Protein AF-A0A4Y2DSU6-F1 (afdb_monomer_lite)

pLDDT: mean 76.93, std 13.54, range [52.66, 94.94]

Foldseek 3Di:
DCVPDPCNQQVDKDKDKDKDKDDDCVVVVVVPDDDDPPDDDDPDPPPPPDIFIWMKIWMAGPVGTDDIDIDPTPDDDDPVNDD

Sequence (83 aa):
MADQDPNFLKPIVTGDEIWCLWYDTEGKSHNIEWRGPVSPKSKKARSEKPCIKTMLVVFFDSEGLVHTEFLPEGTTLNASTHV

Radius of gyration: 22.88 Å; chains: 1; bounding box: 52×40×55 Å

Secondary structure (DSSP, 8-state):
--TT-TTTTTT--EEEEEEEEEE--HHHHTT-----TTPPPP--------EEEEEEEEEE-SSSEEEEEEPPTT----TTT--

InterPro domains:
  IPR001888 Transposase, type 1 [PF01359] (27-82)
  IPR036397 Ribonuclease H superfamily [G3DSA:3.30.420.10] (1-83)
  IPR052709 Transposase-Methyltransferase Hybrid [PTHR46060] (3-80)

Structure (mmCIF, N/CA/C/O backbone):
data_AF-A0A4Y2DSU6-F1
#
_entry.id   AF-A0A4Y2DSU6-F1
#
loop_
_atom_site.group_PDB
_atom_site.id
_atom_site.type_symbol
_atom_site.label_atom_id
_atom_site.label_alt_id
_atom_site.label_comp_id
_atom_site.label_asym_id
_atom_site.label_entity_id
_atom_site.label_seq_id
_atom_site.pdbx_PDB_ins_code
_atom_site.Cartn_x
_atom_site.Cartn_y
_atom_site.Cartn_z
_atom_site.occupancy
_atom_site.B_iso_or_equiv
_atom_site.auth_seq_id
_atom_site.auth_comp_id
_atom_site.auth_asym_id
_atom_site.auth_atom_id
_atom_site.pdbx_PDB_model_num
ATOM 1 N N . MET A 1 1 ? -23.650 7.601 15.038 1.00 61.56 1 MET A N 1
ATOM 2 C CA . MET A 1 1 ? -23.092 6.300 14.604 1.00 61.56 1 MET A CA 1
ATOM 3 C C . MET A 1 1 ? -21.804 6.433 13.790 1.00 61.56 1 MET A C 1
ATOM 5 O O . MET A 1 1 ? -20.984 5.549 13.922 1.00 61.56 1 MET A O 1
ATOM 9 N N . ALA A 1 2 ? -21.555 7.535 13.076 1.00 64.69 2 ALA A N 1
ATOM 10 C CA . ALA A 1 2 ? -20.184 7.977 12.753 1.00 64.69 2 ALA A CA 1
ATOM 11 C C . ALA A 1 2 ? -19.924 9.385 13.323 1.00 64.69 2 ALA A C 1
ATOM 13 O O . ALA A 1 2 ? -18.928 9.629 13.982 1.00 64.69 2 ALA A O 1
ATOM 14 N N . ASP A 1 3 ? -20.925 10.261 13.214 1.00 74.56 3 ASP A N 1
ATOM 15 C CA . ASP A 1 3 ? -20.888 11.674 13.630 1.00 74.56 3 ASP A CA 1
ATOM 16 C C . ASP A 1 3 ? -20.872 11.937 15.156 1.00 74.56 3 ASP A C 1
ATOM 18 O O . ASP A 1 3 ? -20.810 1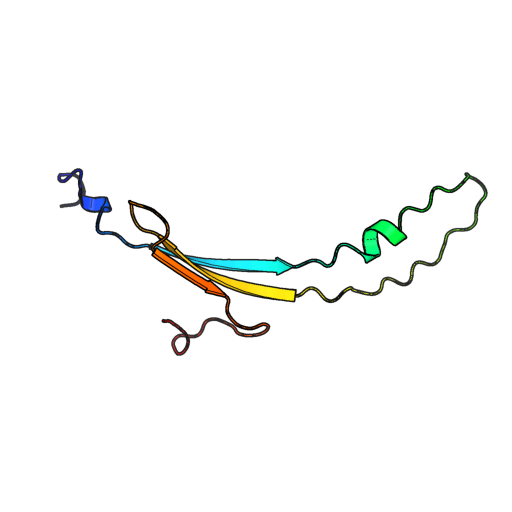3.072 15.604 1.00 74.56 3 ASP A O 1
ATOM 22 N N . GLN A 1 4 ? -20.981 10.891 15.981 1.00 84.62 4 GLN A N 1
ATOM 23 C CA . GLN A 1 4 ? -21.153 11.014 17.441 1.00 84.62 4 GLN A CA 1
ATOM 24 C C . GLN A 1 4 ? -19.947 10.497 18.238 1.00 84.62 4 GLN A C 1
ATOM 26 O O . GLN A 1 4 ? -19.839 10.803 19.421 1.00 84.62 4 GLN A O 1
ATOM 31 N N . ASP A 1 5 ? -19.061 9.709 17.617 1.00 86.81 5 ASP A N 1
ATOM 32 C CA . ASP A 1 5 ? -17.893 9.133 18.286 1.00 86.81 5 ASP A CA 1
ATOM 33 C C . ASP A 1 5 ? -16.605 9.672 17.644 1.00 86.81 5 ASP A C 1
ATOM 35 O O . ASP A 1 5 ? -16.322 9.345 16.489 1.00 86.81 5 ASP A O 1
ATOM 39 N N . PRO A 1 6 ? -15.794 10.463 18.370 1.00 85.75 6 PRO A N 1
ATOM 40 C CA . PRO A 1 6 ? -14.528 10.975 17.851 1.00 85.75 6 PRO A CA 1
ATOM 41 C C . PRO A 1 6 ? -13.508 9.868 17.535 1.00 85.75 6 PRO A C 1
ATOM 43 O O . PRO A 1 6 ? -12.538 10.124 16.825 1.00 85.75 6 PRO A O 1
ATOM 46 N N . ASN A 1 7 ? -13.699 8.645 18.041 1.00 88.44 7 ASN A N 1
ATOM 47 C CA . ASN A 1 7 ? -12.817 7.506 17.778 1.00 88.44 7 ASN A CA 1
ATOM 48 C C . ASN A 1 7 ? -13.290 6.616 16.626 1.00 88.44 7 ASN A C 1
ATOM 50 O O . ASN A 1 7 ? -12.625 5.626 16.329 1.00 88.44 7 ASN A O 1
ATOM 54 N N . PHE A 1 8 ? -14.385 6.966 15.949 1.00 89.25 8 PHE A N 1
ATOM 55 C CA . PHE A 1 8 ? -14.972 6.147 14.889 1.00 89.25 8 PHE A CA 1
ATOM 56 C C . PHE A 1 8 ? -13.980 5.773 13.772 1.00 89.25 8 PHE A C 1
ATOM 58 O O . PHE A 1 8 ? -14.048 4.673 13.233 1.00 89.25 8 PHE A O 1
ATOM 65 N N . LEU A 1 9 ? -13.039 6.667 13.446 1.00 89.81 9 LEU A N 1
ATOM 66 C CA . LEU A 1 9 ? -12.036 6.445 12.398 1.00 89.81 9 LEU A CA 1
ATOM 67 C C . LEU A 1 9 ? -10.825 5.620 12.860 1.00 89.81 9 LEU A C 1
ATOM 69 O O . LEU A 1 9 ? -10.102 5.099 12.019 1.00 89.81 9 LEU A O 1
ATOM 73 N N . LYS A 1 10 ? -10.591 5.485 14.171 1.00 91.06 10 LYS A N 1
ATOM 74 C CA . LYS A 1 10 ? -9.406 4.795 14.705 1.00 91.06 10 LYS A CA 1
ATOM 75 C C . LYS A 1 10 ? -9.300 3.311 14.335 1.00 91.06 10 LYS A C 1
ATOM 77 O O . LYS A 1 10 ? -8.201 2.891 13.995 1.00 91.06 10 LYS A O 1
ATOM 82 N N . PRO A 1 11 ? -10.380 2.507 14.380 1.00 91.50 11 PRO A N 1
ATOM 83 C CA . PRO A 1 11 ? -10.299 1.091 14.028 1.00 91.50 11 PRO A CA 1
ATOM 84 C C . PRO A 1 11 ? -10.329 0.835 12.513 1.00 91.50 11 PRO A C 1
ATOM 86 O O . PRO A 1 11 ? -10.320 -0.323 12.101 1.00 91.50 11 PRO A O 1
ATOM 89 N N . ILE A 1 12 ? -10.433 1.874 11.676 1.00 93.44 12 ILE A N 1
ATOM 90 C CA . ILE A 1 12 ? -10.519 1.701 10.227 1.00 93.44 12 ILE A CA 1
ATOM 91 C C . ILE A 1 12 ? -9.117 1.464 9.675 1.00 93.44 12 ILE A C 1
ATOM 93 O O . ILE A 1 12 ? -8.239 2.317 9.791 1.00 93.44 12 ILE A O 1
ATOM 97 N N . VAL A 1 13 ? -8.948 0.319 9.020 1.00 94.31 13 VAL A N 1
ATOM 98 C CA . VAL A 1 13 ? -7.791 0.029 8.175 1.00 94.31 13 VAL A CA 1
ATOM 99 C C . VAL A 1 13 ? -8.215 0.244 6.728 1.00 94.31 13 VAL A C 1
ATOM 101 O O . VAL A 1 13 ? -9.235 -0.294 6.292 1.00 94.31 13 VAL A O 1
ATOM 104 N N . THR A 1 14 ? -7.450 1.037 5.986 1.00 94.88 14 THR A N 1
ATOM 105 C CA . THR A 1 14 ? -7.644 1.258 4.549 1.00 94.88 14 THR A CA 1
ATOM 106 C C . THR A 1 14 ? -6.435 0.747 3.785 1.00 94.88 14 THR A C 1
ATOM 108 O O . THR A 1 14 ? -5.322 0.773 4.303 1.00 94.88 14 THR A O 1
ATOM 111 N N . GLY A 1 15 ? -6.637 0.301 2.550 1.00 94.50 15 GLY A N 1
ATOM 112 C CA . GLY A 1 15 ? -5.550 -0.067 1.652 1.00 94.50 15 GLY A CA 1
ATOM 113 C C . GLY A 1 15 ? -5.737 0.520 0.263 1.00 94.50 15 GLY A C 1
ATOM 114 O O . GLY A 1 15 ? -6.853 0.894 -0.094 1.00 94.50 15 GLY A O 1
ATOM 115 N N . ASP A 1 16 ? -4.638 0.636 -0.475 1.00 92.69 16 ASP A N 1
ATOM 116 C CA . ASP A 1 16 ? -4.612 1.098 -1.865 1.00 92.69 16 ASP A CA 1
ATOM 117 C C . ASP A 1 16 ? -3.486 0.404 -2.641 1.00 92.69 16 ASP A C 1
ATOM 119 O O . ASP A 1 16 ? -2.517 -0.096 -2.050 1.00 92.69 16 ASP A O 1
ATOM 123 N N . GLU A 1 17 ? -3.607 0.382 -3.969 1.00 91.75 17 GLU A N 1
ATOM 124 C CA . GLU A 1 17 ? -2.640 -0.263 -4.853 1.00 91.75 17 GLU A CA 1
ATOM 125 C C . GLU A 1 17 ? -2.023 0.721 -5.845 1.00 91.75 17 GLU A C 1
ATOM 127 O O . GLU A 1 17 ? -2.685 1.316 -6.698 1.00 91.75 17 GLU A O 1
ATOM 132 N N . ILE A 1 18 ? -0.700 0.856 -5.773 1.00 90.00 18 ILE A N 1
ATOM 133 C CA . ILE A 1 18 ? 0.052 1.865 -6.515 1.00 90.00 18 ILE A CA 1
ATOM 134 C C . ILE A 1 18 ? 1.017 1.184 -7.483 1.00 90.00 18 ILE A C 1
ATOM 136 O O . ILE A 1 18 ? 1.739 0.250 -7.144 1.00 90.00 18 ILE A O 1
ATOM 140 N N . TRP A 1 19 ? 1.087 1.691 -8.713 1.00 89.06 19 TRP A N 1
ATOM 141 C CA . TRP A 1 19 ? 2.112 1.272 -9.667 1.00 89.06 19 TRP A CA 1
ATOM 142 C C . TRP A 1 19 ? 3.433 2.006 -9.413 1.00 89.06 19 TRP A C 1
ATOM 144 O O . TRP A 1 19 ? 3.545 3.209 -9.656 1.00 89.06 19 TRP A O 1
ATOM 154 N N . CYS A 1 20 ? 4.457 1.266 -8.992 1.00 85.50 20 CYS A N 1
ATOM 155 C CA . CYS A 1 20 ? 5.821 1.753 -8.830 1.00 85.50 20 CYS A CA 1
ATOM 156 C C . CYS A 1 20 ? 6.638 1.479 -10.096 1.00 85.50 20 CYS A C 1
ATOM 158 O O . CYS A 1 20 ? 6.756 0.339 -10.554 1.00 85.50 20 CYS A O 1
ATOM 160 N N . LEU A 1 21 ? 7.213 2.541 -10.660 1.00 82.69 21 LEU A N 1
ATOM 161 C CA . LEU A 1 21 ? 7.981 2.477 -11.895 1.00 82.69 21 LEU A CA 1
ATOM 162 C C . LEU A 1 21 ? 9.456 2.755 -11.630 1.00 82.69 21 LEU A C 1
ATOM 164 O O . LEU A 1 21 ? 9.834 3.884 -11.309 1.00 82.69 21 LEU A O 1
ATOM 168 N N . TRP A 1 22 ? 10.286 1.730 -11.792 1.00 77.12 22 TRP A N 1
ATOM 169 C CA . TRP A 1 22 ? 11.728 1.847 -11.635 1.00 77.12 22 TRP A CA 1
ATOM 170 C C . TRP A 1 22 ? 12.369 2.164 -12.981 1.00 77.12 22 TRP A C 1
ATOM 172 O O . TRP A 1 22 ? 12.292 1.390 -13.938 1.00 77.12 22 TRP A O 1
ATOM 182 N N . TYR A 1 23 ? 13.010 3.329 -13.043 1.00 71.06 23 TYR A N 1
ATOM 183 C CA . TYR A 1 23 ? 13.788 3.754 -14.197 1.00 71.06 23 TYR A CA 1
ATOM 184 C C . TYR A 1 23 ? 15.275 3.625 -13.901 1.00 71.06 23 TYR A C 1
ATOM 186 O O . TYR A 1 23 ? 15.806 4.322 -13.035 1.00 71.06 23 TYR A O 1
ATOM 194 N N . ASP A 1 24 ? 15.973 2.819 -14.697 1.00 66.31 24 ASP A N 1
ATOM 195 C CA . ASP A 1 24 ? 17.427 2.875 -14.737 1.00 66.31 24 ASP A CA 1
ATOM 196 C C . ASP A 1 24 ? 17.874 4.238 -15.305 1.00 66.31 24 ASP A C 1
ATOM 198 O O . ASP A 1 24 ? 17.650 4.600 -16.475 1.00 66.31 24 ASP A O 1
ATOM 202 N N . THR A 1 25 ? 18.512 5.028 -14.444 1.00 58.09 25 THR A N 1
ATOM 203 C CA . THR A 1 25 ? 18.958 6.383 -14.766 1.00 58.09 25 THR A CA 1
ATOM 204 C C . THR A 1 25 ? 20.312 6.384 -15.491 1.00 58.09 25 THR A C 1
ATOM 206 O O . THR A 1 25 ? 20.618 7.371 -16.168 1.00 58.09 25 THR A O 1
ATOM 209 N N . GLU A 1 26 ? 21.078 5.285 -15.489 1.00 56.19 26 GLU A N 1
ATOM 210 C CA . GLU A 1 26 ? 22.469 5.241 -15.974 1.00 56.19 26 GLU A CA 1
ATOM 211 C C . GLU A 1 26 ? 22.610 5.648 -17.446 1.00 56.19 26 GLU A C 1
ATOM 213 O O . GLU A 1 26 ? 23.477 6.434 -17.811 1.00 56.19 26 GLU A O 1
ATOM 218 N N . GLY A 1 27 ? 21.707 5.244 -18.338 1.00 54.69 27 GLY A N 1
ATOM 219 C CA . GLY A 1 27 ? 21.792 5.709 -19.738 1.00 54.69 27 GLY A CA 1
ATOM 220 C C . GLY A 1 27 ? 21.419 7.189 -19.995 1.00 54.69 27 GLY A C 1
ATOM 221 O O . GLY A 1 27 ? 21.505 7.627 -21.139 1.00 54.69 27 GLY A O 1
ATOM 222 N N . LYS A 1 28 ? 20.962 7.972 -18.997 1.00 54.56 28 LYS A N 1
ATOM 223 C CA . LYS A 1 28 ? 20.723 9.424 -19.184 1.00 54.56 28 LYS A CA 1
ATOM 224 C C . LYS A 1 28 ? 22.004 10.237 -18.984 1.00 54.56 28 LYS A C 1
ATOM 226 O O . LYS A 1 28 ? 22.202 11.207 -19.714 1.00 54.56 28 LYS A O 1
ATOM 231 N N . SER A 1 29 ? 22.875 9.833 -18.057 1.00 54.81 29 SER A N 1
ATOM 232 C CA . SER A 1 29 ? 24.160 10.506 -17.809 1.00 54.81 29 SER A CA 1
ATOM 233 C C . SER A 1 29 ? 25.111 10.382 -19.004 1.00 54.81 29 SER A C 1
ATOM 235 O O . SER A 1 29 ? 25.783 11.347 -19.350 1.00 54.81 29 SER A O 1
ATOM 237 N N . HIS A 1 30 ? 25.063 9.261 -19.729 1.00 52.66 30 HIS A N 1
ATOM 238 C CA . HIS A 1 3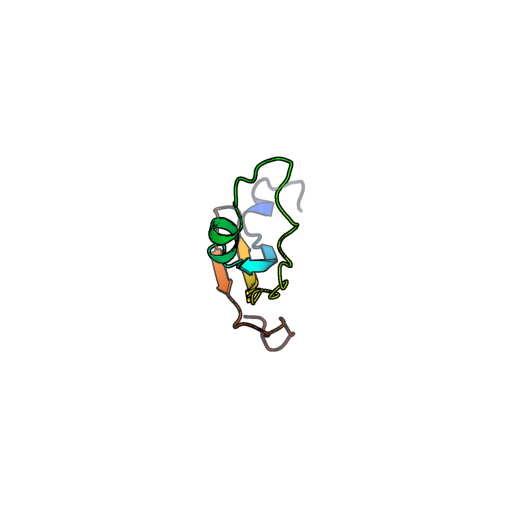0 ? 25.823 9.043 -20.968 1.00 52.66 30 HIS A CA 1
ATOM 239 C C . HIS A 1 30 ? 25.322 9.858 -22.178 1.00 52.66 30 HIS A C 1
ATOM 241 O O . HIS A 1 30 ? 25.918 9.802 -23.251 1.00 52.66 30 HIS A O 1
ATOM 247 N N . ASN A 1 31 ? 24.214 10.598 -22.044 1.00 54.91 31 ASN A N 1
ATOM 248 C CA . ASN A 1 31 ? 23.569 11.318 -23.149 1.00 54.91 31 ASN A CA 1
ATOM 249 C C . ASN A 1 31 ? 23.728 12.848 -23.065 1.00 54.91 31 ASN A C 1
ATOM 251 O O . ASN A 1 31 ? 23.180 13.582 -23.899 1.00 54.91 31 ASN A O 1
ATOM 255 N N . ILE A 1 32 ? 24.450 13.330 -22.051 1.00 64.81 32 ILE A N 1
ATOM 256 C CA . ILE A 1 32 ? 24.796 14.741 -21.891 1.00 64.81 32 ILE A CA 1
ATOM 257 C C . ILE A 1 32 ? 26.091 14.976 -22.666 1.00 64.81 32 ILE A C 1
ATOM 259 O O . ILE A 1 32 ? 27.191 14.847 -22.142 1.00 64.81 32 ILE A O 1
ATOM 263 N N . GLU A 1 33 ? 25.948 15.292 -23.948 1.00 69.44 33 GLU A N 1
ATOM 264 C CA . GLU A 1 33 ? 27.069 15.697 -24.789 1.00 69.44 33 GLU A CA 1
ATOM 265 C C . GLU A 1 33 ? 26.951 17.197 -25.071 1.00 69.44 33 GLU A C 1
ATOM 267 O O . GLU A 1 33 ? 26.026 17.635 -25.763 1.00 69.44 33 GLU A O 1
ATOM 272 N N . TRP A 1 34 ? 27.869 17.991 -24.521 1.00 66.56 34 TRP A N 1
ATOM 273 C CA . TRP A 1 34 ? 28.002 19.404 -24.865 1.00 66.56 34 TRP A CA 1
ATOM 274 C C . TRP A 1 34 ? 28.600 19.515 -26.267 1.00 66.56 34 TRP A C 1
ATOM 276 O O . TRP A 1 34 ? 29.683 18.993 -26.524 1.00 66.56 34 TRP A O 1
ATOM 286 N N . ARG A 1 35 ? 27.892 20.174 -27.191 1.00 68.50 35 ARG A N 1
ATOM 287 C CA . ARG A 1 35 ? 28.306 20.282 -28.595 1.00 68.50 35 ARG A CA 1
ATOM 288 C C . ARG A 1 35 ? 28.319 21.724 -29.089 1.00 68.50 35 ARG A C 1
ATOM 290 O O . ARG A 1 35 ? 27.448 22.518 -28.748 1.00 68.50 35 ARG A O 1
ATOM 297 N N . GLY A 1 36 ? 29.310 22.029 -29.926 1.00 76.00 36 GLY A N 1
ATOM 298 C CA . GLY A 1 36 ? 29.435 23.311 -30.616 1.00 76.00 36 GLY A CA 1
ATOM 299 C C . GLY A 1 36 ? 28.476 23.442 -31.814 1.00 76.00 36 GLY A C 1
ATOM 300 O O . GLY A 1 36 ? 28.035 22.426 -32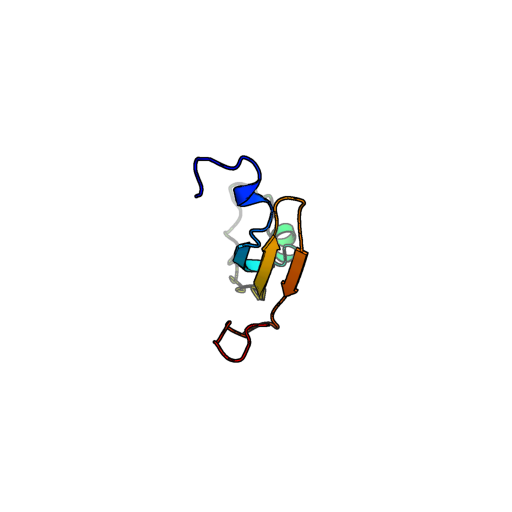.364 1.00 76.00 36 GLY A O 1
ATOM 301 N N . PRO A 1 37 ? 28.185 24.677 -32.263 1.00 74.38 37 PRO A N 1
ATOM 302 C CA . PRO A 1 37 ? 27.109 24.984 -33.216 1.00 74.38 37 PRO A CA 1
ATOM 303 C C . PRO A 1 37 ? 27.252 24.367 -34.621 1.00 74.38 37 PRO A C 1
ATOM 305 O O . PRO A 1 37 ? 26.266 24.296 -35.346 1.00 74.38 37 PRO A O 1
ATOM 308 N N . VAL A 1 38 ? 28.443 23.896 -35.009 1.00 79.81 38 VAL A N 1
ATOM 309 C CA . VAL A 1 38 ? 28.741 23.367 -36.362 1.00 79.81 38 VAL A CA 1
ATOM 310 C C . VAL A 1 38 ? 28.829 21.829 -36.388 1.00 79.81 38 VAL A C 1
ATOM 312 O O . VAL A 1 38 ? 29.127 21.222 -37.412 1.00 79.81 38 VAL A O 1
ATOM 315 N N . SER A 1 39 ? 28.583 21.160 -35.260 1.00 75.62 39 SER A N 1
ATOM 316 C CA . SER A 1 39 ? 28.738 19.702 -35.170 1.00 75.62 39 SER A CA 1
ATOM 317 C C . SER A 1 39 ? 27.538 18.932 -35.763 1.00 75.62 39 SER A C 1
ATOM 319 O O . SER A 1 39 ? 26.386 19.330 -35.564 1.00 75.62 39 SER A O 1
ATOM 321 N N . PRO A 1 40 ? 27.768 17.818 -36.492 1.00 74.06 40 PRO A N 1
ATOM 322 C CA . PRO A 1 40 ? 26.692 17.001 -37.049 1.00 74.06 40 PRO A CA 1
ATOM 323 C C . PRO A 1 40 ? 25.842 16.353 -35.944 1.00 74.06 40 PRO A C 1
ATOM 325 O O . PRO A 1 40 ? 26.346 15.945 -34.896 1.00 74.06 40 PRO A O 1
ATOM 328 N N . LYS A 1 41 ? 24.527 16.237 -36.183 1.00 67.94 41 LYS A N 1
ATOM 329 C CA . LYS A 1 41 ? 23.584 15.638 -35.225 1.00 67.94 41 LYS A CA 1
ATOM 330 C C . LYS A 1 41 ? 23.911 14.155 -35.023 1.00 67.94 41 LYS A C 1
ATOM 332 O O . LYS A 1 41 ? 23.845 13.374 -35.970 1.00 67.94 41 LYS A O 1
ATOM 337 N N . SER A 1 42 ? 24.198 13.755 -33.785 1.00 64.31 42 SER A N 1
ATOM 338 C CA . SER A 1 42 ? 24.302 12.337 -33.428 1.00 64.31 42 SER A CA 1
ATOM 339 C C . SER A 1 42 ? 22.965 11.625 -33.670 1.00 64.31 42 SER A C 1
ATOM 341 O O . SER A 1 42 ? 21.916 12.069 -33.190 1.00 64.31 42 SER A O 1
ATOM 343 N N . LYS A 1 43 ? 22.999 10.509 -34.412 1.00 64.50 43 LYS A N 1
ATOM 344 C CA . LYS A 1 43 ? 21.884 9.558 -34.491 1.00 64.50 43 LYS A CA 1
ATOM 345 C C . LYS A 1 43 ? 21.831 8.791 -33.175 1.00 64.50 43 LYS A C 1
ATOM 347 O O . LYS A 1 43 ? 22.524 7.795 -32.995 1.00 64.50 43 LYS A O 1
ATOM 352 N N . LYS A 1 44 ? 20.994 9.259 -32.253 1.00 61.66 44 LYS A N 1
ATOM 353 C CA . LYS A 1 44 ? 20.680 8.515 -31.034 1.00 61.66 44 LYS A CA 1
ATOM 354 C C . LYS A 1 44 ? 19.785 7.338 -31.419 1.00 61.66 44 LYS A C 1
ATOM 356 O O . LYS A 1 44 ? 18.625 7.543 -31.769 1.00 61.66 44 LYS A O 1
ATOM 361 N N . ALA A 1 45 ? 20.308 6.116 -31.367 1.00 57.75 45 ALA A N 1
ATOM 362 C CA . ALA A 1 45 ? 19.449 4.944 -31.286 1.00 57.75 45 ALA A CA 1
ATOM 363 C C . ALA A 1 45 ? 18.726 5.028 -29.936 1.00 57.75 45 ALA A C 1
ATOM 365 O O . ALA A 1 45 ? 19.360 5.006 -28.880 1.00 57.75 45 ALA A O 1
ATOM 366 N N . ARG A 1 46 ? 17.406 5.229 -29.959 1.00 61.16 46 ARG A N 1
ATOM 367 C CA . ARG A 1 46 ? 16.590 5.165 -28.748 1.00 61.16 46 ARG A CA 1
ATOM 368 C C . ARG A 1 46 ? 16.491 3.693 -28.362 1.00 61.16 46 ARG A C 1
ATOM 370 O O . ARG A 1 46 ? 15.570 3.016 -28.793 1.00 61.16 46 ARG A O 1
ATOM 377 N N . SER A 1 47 ? 17.445 3.198 -27.582 1.00 57.19 47 SER A N 1
ATOM 378 C CA . SER A 1 47 ? 17.207 1.973 -26.827 1.00 57.19 47 SER A CA 1
ATOM 379 C C . SER A 1 47 ? 16.145 2.307 -25.787 1.00 57.19 47 SER A C 1
ATOM 381 O O . SER A 1 47 ? 16.374 3.127 -24.892 1.00 57.19 47 SER A O 1
ATOM 383 N N . GLU A 1 48 ? 14.948 1.756 -25.958 1.00 60.88 48 GLU A N 1
ATOM 384 C CA . GLU A 1 48 ? 13.927 1.764 -24.919 1.00 60.88 48 GLU A CA 1
ATOM 385 C C . GLU A 1 48 ? 14.493 0.952 -23.758 1.00 60.88 48 GLU A C 1
ATOM 387 O O . GLU A 1 48 ? 14.638 -0.264 -23.834 1.00 60.88 48 GLU A O 1
ATOM 392 N N . LYS A 1 49 ? 14.960 1.653 -22.726 1.00 63.72 49 LYS A N 1
ATOM 393 C CA . LYS A 1 49 ? 15.469 1.004 -21.522 1.00 63.72 49 LYS A CA 1
ATOM 394 C C . LYS A 1 49 ? 14.351 0.162 -20.902 1.00 63.72 49 LYS A C 1
ATOM 396 O O . LYS A 1 49 ? 13.207 0.630 -20.916 1.00 63.72 49 LYS A O 1
ATOM 401 N N . PRO A 1 50 ? 14.658 -1.013 -20.324 1.00 60.78 50 PRO A N 1
ATOM 402 C CA . PRO A 1 50 ? 13.659 -1.777 -19.599 1.00 60.78 50 PRO A CA 1
ATOM 403 C C . PRO A 1 50 ? 13.123 -0.919 -18.454 1.00 60.78 50 PRO A C 1
ATOM 405 O O . PRO A 1 50 ? 13.872 -0.335 -17.669 1.00 60.78 50 PRO A O 1
ATOM 408 N N . CYS A 1 51 ? 11.807 -0.786 -18.429 1.00 70.06 51 CYS A N 1
ATOM 409 C CA . CYS A 1 51 ? 11.077 -0.040 -17.430 1.00 70.06 51 CYS A CA 1
ATOM 410 C C . CYS A 1 51 ? 10.426 -1.077 -16.518 1.00 70.06 51 CYS A C 1
ATOM 412 O O . CYS A 1 51 ? 9.432 -1.684 -16.915 1.00 70.06 51 CYS A O 1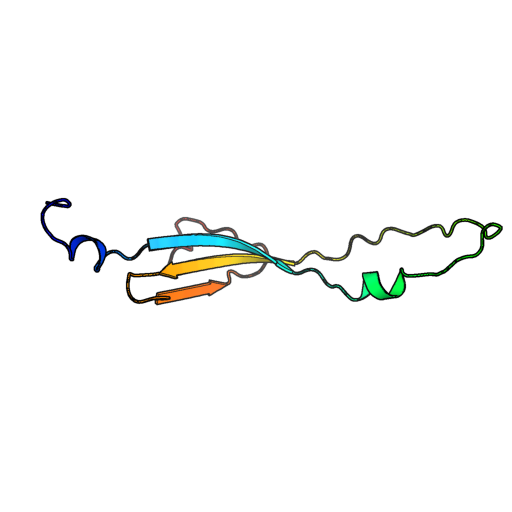
ATOM 414 N N . ILE A 1 52 ? 11.013 -1.329 -15.346 1.00 75.31 52 ILE A N 1
ATOM 415 C CA . ILE A 1 52 ? 10.492 -2.343 -14.422 1.00 75.31 52 ILE A CA 1
ATOM 416 C C . ILE A 1 52 ? 9.250 -1.764 -13.746 1.00 75.31 52 ILE A C 1
ATOM 418 O O . ILE A 1 52 ? 9.316 -0.718 -13.090 1.00 75.31 52 ILE A O 1
ATOM 422 N N . LYS A 1 53 ? 8.107 -2.427 -13.943 1.00 81.94 53 LYS A N 1
ATOM 423 C CA . LYS A 1 53 ? 6.811 -2.025 -13.392 1.00 81.94 53 LYS A CA 1
ATOM 424 C C . LYS A 1 53 ? 6.384 -3.024 -12.317 1.00 81.94 53 LYS A C 1
ATOM 426 O O . LYS A 1 53 ? 6.075 -4.175 -12.619 1.00 81.94 53 LYS A O 1
ATOM 431 N N . THR A 1 54 ? 6.327 -2.553 -11.079 1.00 85.06 54 THR A N 1
ATOM 432 C CA . THR A 1 54 ? 5.963 -3.340 -9.894 1.00 85.06 54 THR A CA 1
ATOM 433 C C . THR A 1 54 ? 4.713 -2.733 -9.271 1.00 85.06 54 THR A C 1
ATOM 435 O O . THR A 1 54 ? 4.570 -1.511 -9.247 1.00 85.06 54 THR A O 1
ATOM 438 N N . MET A 1 55 ? 3.791 -3.560 -8.789 1.00 88.81 55 MET A N 1
ATOM 439 C CA . MET A 1 55 ? 2.621 -3.085 -8.051 1.00 88.81 55 MET A CA 1
ATOM 440 C C . MET A 1 55 ? 2.913 -3.160 -6.551 1.00 88.81 55 MET A C 1
ATOM 442 O O . MET A 1 55 ? 3.430 -4.167 -6.070 1.00 88.81 55 MET A O 1
ATOM 446 N N . LEU A 1 56 ? 2.623 -2.074 -5.846 1.00 90.19 56 LEU A N 1
ATOM 447 C CA . LEU A 1 56 ? 2.744 -1.942 -4.404 1.00 90.19 56 LEU A CA 1
ATOM 448 C C . LEU A 1 56 ? 1.347 -1.968 -3.801 1.00 90.19 56 LEU A C 1
ATOM 450 O O . LEU A 1 56 ? 0.526 -1.121 -4.143 1.00 90.19 56 LEU A O 1
ATOM 454 N N . VAL A 1 57 ? 1.106 -2.909 -2.900 1.00 92.75 57 VAL A N 1
ATOM 455 C CA . VAL A 1 57 ? -0.109 -2.967 -2.087 1.00 92.75 57 VAL A CA 1
ATOM 456 C C . VAL A 1 57 ? 0.244 -2.426 -0.718 1.00 92.75 57 VAL A C 1
ATOM 458 O O . VAL A 1 57 ? 1.241 -2.847 -0.122 1.00 92.75 57 VAL A O 1
ATOM 461 N N . VAL A 1 58 ? -0.535 -1.473 -0.226 1.00 93.94 58 VAL A N 1
ATOM 462 C CA . VAL A 1 58 ? -0.233 -0.807 1.036 1.00 93.94 58 VAL A CA 1
ATOM 463 C C . VAL A 1 58 ? -1.485 -0.668 1.884 1.00 93.94 58 VAL A C 1
ATOM 465 O O . VAL A 1 58 ? -2.540 -0.315 1.371 1.00 93.94 58 VAL A O 1
ATOM 468 N N . PHE A 1 59 ? -1.359 -0.940 3.182 1.00 94.75 59 PHE A N 1
ATOM 469 C CA . PHE A 1 59 ? -2.426 -0.780 4.166 1.00 94.75 59 PHE A CA 1
ATOM 470 C C . PHE A 1 59 ? -1.990 0.166 5.279 1.00 94.75 59 PHE A C 1
ATOM 472 O O . PHE A 1 59 ? -0.874 0.055 5.795 1.00 94.75 59 PHE A O 1
ATOM 479 N N . PHE A 1 60 ? -2.892 1.055 5.679 1.00 94.94 60 PHE A N 1
ATOM 480 C CA . PHE A 1 60 ? -2.685 2.044 6.726 1.00 94.94 60 PHE A CA 1
ATOM 481 C C . PHE A 1 60 ? -3.879 2.098 7.675 1.00 94.94 60 PHE A C 1
ATOM 483 O O . PHE A 1 60 ? -5.027 1.908 7.264 1.00 94.94 60 PHE A O 1
ATOM 490 N N . ASP A 1 61 ? -3.603 2.410 8.931 1.00 94.94 61 ASP A N 1
ATOM 491 C CA . ASP A 1 61 ? -4.596 2.742 9.945 1.00 94.94 61 ASP A CA 1
ATOM 492 C C . ASP A 1 61 ? -4.378 4.178 10.456 1.00 94.94 61 ASP A C 1
ATOM 494 O O . ASP A 1 61 ? -3.621 4.966 9.880 1.00 94.94 61 ASP A O 1
ATOM 498 N N . SER A 1 62 ? -5.073 4.552 11.532 1.00 93.12 62 SER A N 1
ATOM 499 C CA . SER A 1 62 ? -4.915 5.880 12.138 1.00 93.12 62 SER A CA 1
ATOM 500 C C . SER A 1 62 ? -3.558 6.113 12.823 1.00 93.12 62 SER A C 1
ATOM 502 O O . SER A 1 62 ? -3.229 7.263 13.121 1.00 93.12 62 SER A O 1
ATOM 504 N N . GLU A 1 63 ? -2.781 5.056 13.076 1.00 93.69 63 GLU A N 1
ATOM 505 C CA . GLU A 1 63 ? -1.476 5.102 13.745 1.00 93.69 63 GLU A CA 1
ATOM 506 C C . GLU A 1 63 ? -0.310 5.049 12.745 1.00 93.69 63 GLU A C 1
ATOM 508 O O . GLU A 1 63 ? 0.765 5.590 13.022 1.00 93.69 63 GLU A O 1
ATOM 513 N N . GLY A 1 64 ? -0.518 4.475 11.558 1.00 92.44 64 GLY A N 1
ATOM 514 C CA . GLY A 1 64 ? 0.443 4.503 10.468 1.00 92.44 64 GLY A CA 1
ATOM 515 C C . GLY A 1 64 ? 0.333 3.317 9.516 1.00 92.44 64 GLY A C 1
ATOM 516 O O . GLY A 1 64 ? -0.746 2.872 9.141 1.00 92.44 64 GLY A O 1
ATOM 517 N N . LEU A 1 65 ? 1.492 2.860 9.042 1.00 93.62 65 LEU A N 1
ATOM 518 C CA . LEU A 1 65 ? 1.606 1.785 8.064 1.00 93.62 65 LEU A CA 1
ATOM 519 C C . LEU A 1 65 ? 1.442 0.420 8.735 1.00 93.62 65 LEU A C 1
ATOM 521 O O . LEU A 1 65 ? 2.236 0.057 9.601 1.00 93.62 65 LEU A O 1
ATOM 525 N N . VAL A 1 66 ? 0.455 -0.344 8.278 1.00 94.25 66 VAL A N 1
ATOM 526 C CA . VAL A 1 66 ? 0.126 -1.671 8.814 1.00 94.25 66 VAL A CA 1
ATOM 527 C C . VAL A 1 66 ? 0.810 -2.767 8.007 1.00 94.25 66 VAL A C 1
ATOM 529 O O . VAL A 1 66 ? 1.424 -3.673 8.569 1.00 94.25 66 VAL A O 1
ATOM 532 N N . HIS A 1 67 ? 0.710 -2.697 6.679 1.00 92.56 67 HIS A N 1
ATOM 533 C CA . HIS A 1 67 ? 1.244 -3.729 5.798 1.00 92.56 67 HIS A CA 1
ATOM 534 C C . HIS A 1 67 ? 1.680 -3.150 4.457 1.00 92.56 67 HIS A C 1
ATOM 536 O O . HIS A 1 67 ? 1.140 -2.153 3.972 1.00 92.56 67 HIS A O 1
ATOM 542 N N . THR A 1 68 ? 2.692 -3.767 3.857 1.00 92.38 68 THR A N 1
ATOM 543 C CA . THR A 1 68 ? 3.200 -3.380 2.546 1.00 92.38 68 THR A CA 1
ATOM 544 C C . THR A 1 68 ? 3.755 -4.597 1.839 1.00 92.38 68 THR A C 1
ATOM 546 O O . THR A 1 68 ? 4.606 -5.296 2.392 1.00 92.38 68 THR A O 1
ATOM 549 N N . GLU A 1 69 ? 3.320 -4.808 0.605 1.00 91.12 69 GLU A N 1
ATOM 550 C CA . GLU A 1 69 ? 3.777 -5.912 -0.227 1.00 91.12 69 GLU A CA 1
ATOM 551 C C . GLU A 1 69 ? 4.076 -5.424 -1.645 1.00 91.12 69 GLU A C 1
ATOM 553 O O . GLU A 1 69 ? 3.309 -4.669 -2.246 1.00 91.12 69 GLU A O 1
ATOM 558 N N . PHE A 1 70 ? 5.210 -5.870 -2.187 1.00 87.88 70 PHE A N 1
ATOM 559 C CA . PHE A 1 70 ? 5.537 -5.695 -3.596 1.00 87.88 70 PHE A CA 1
ATOM 560 C C . PHE A 1 70 ? 5.187 -6.968 -4.353 1.00 87.88 70 PHE A C 1
ATOM 562 O O . PHE A 1 70 ? 5.754 -8.030 -4.094 1.00 87.88 70 PHE A O 1
ATOM 569 N N . LEU A 1 71 ? 4.303 -6.843 -5.336 1.00 84.88 71 LEU A N 1
ATOM 570 C CA . LEU A 1 71 ? 3.973 -7.950 -6.221 1.00 84.88 71 LEU A CA 1
ATOM 571 C C . LEU A 1 71 ? 5.117 -8.198 -7.212 1.00 84.88 71 LEU A C 1
ATOM 573 O O . LEU A 1 71 ? 5.696 -7.238 -7.727 1.00 84.88 71 LEU A O 1
ATOM 577 N N . PRO A 1 72 ? 5.433 -9.464 -7.530 1.00 79.94 72 PRO A N 1
ATOM 578 C 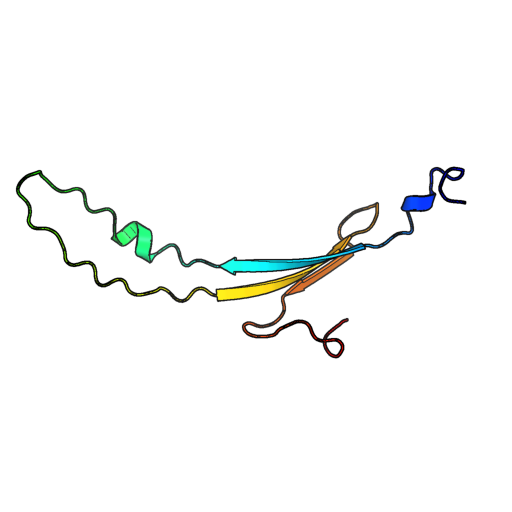CA . PRO A 1 72 ? 6.462 -9.780 -8.509 1.00 79.94 72 PRO A CA 1
ATOM 579 C C . PRO A 1 72 ? 6.153 -9.158 -9.879 1.00 79.94 72 PRO A C 1
ATOM 581 O O . PRO A 1 72 ? 4.992 -9.030 -10.281 1.00 79.94 72 PRO A O 1
ATOM 584 N N . GLU A 1 73 ? 7.209 -8.774 -10.600 1.00 72.25 73 GLU A N 1
ATOM 585 C CA . GLU A 1 73 ? 7.120 -8.088 -11.893 1.00 72.25 73 GLU A CA 1
ATOM 586 C C . GLU A 1 73 ? 6.212 -8.844 -12.877 1.00 72.25 73 GLU A C 1
ATOM 588 O O . GLU A 1 73 ? 6.304 -10.061 -13.031 1.00 72.25 73 GLU A O 1
ATOM 593 N N . GLY A 1 74 ? 5.304 -8.115 -13.531 1.00 69.88 74 GLY A N 1
ATOM 594 C CA . GLY A 1 74 ? 4.345 -8.689 -14.481 1.00 69.88 74 GLY A CA 1
ATOM 595 C C . GLY A 1 74 ? 3.098 -9.324 -13.854 1.00 69.88 74 GLY A C 1
ATOM 596 O O . GLY A 1 74 ? 2.221 -9.771 -14.593 1.00 69.88 74 GLY A O 1
ATOM 597 N N . THR A 1 75 ? 2.968 -9.324 -12.526 1.00 67.44 75 THR A N 1
ATOM 598 C CA . THR A 1 75 ? 1.772 -9.838 -11.840 1.00 67.44 75 THR A CA 1
ATOM 599 C C . THR A 1 75 ? 0.752 -8.720 -11.635 1.00 67.44 75 THR A C 1
ATOM 601 O O . THR A 1 75 ? 1.100 -7.597 -11.274 1.00 67.44 75 THR A O 1
ATOM 604 N N . THR A 1 76 ? -0.523 -9.018 -11.886 1.00 67.75 76 THR A N 1
ATOM 605 C CA . THR A 1 76 ? -1.646 -8.112 -11.597 1.00 67.75 76 THR A CA 1
ATOM 606 C C . THR A 1 76 ? -2.398 -8.640 -10.382 1.00 67.75 76 THR A C 1
ATOM 608 O O . THR A 1 76 ? -2.541 -9.858 -10.235 1.00 67.75 76 THR A O 1
ATOM 611 N N . LEU A 1 77 ? -2.874 -7.742 -9.519 1.00 67.81 77 LEU A N 1
ATOM 612 C CA . LEU A 1 77 ? -3.761 -8.118 -8.424 1.00 67.81 77 LEU A CA 1
ATOM 613 C C . LEU A 1 77 ? -5.052 -8.713 -8.984 1.00 67.81 77 LEU A C 1
ATOM 615 O O . LEU A 1 77 ? -5.797 -8.055 -9.708 1.00 67.81 77 LEU A O 1
ATOM 619 N N . ASN A 1 78 ? -5.289 -9.978 -8.659 1.00 70.62 78 ASN A N 1
ATOM 620 C CA . ASN A 1 78 ? -6.532 -10.683 -8.927 1.00 70.62 78 ASN A CA 1
ATOM 621 C C . ASN A 1 78 ? -7.159 -11.055 -7.581 1.00 70.62 78 ASN A C 1
ATOM 623 O O . ASN A 1 78 ? -6.473 -11.105 -6.563 1.00 70.62 78 ASN A O 1
ATOM 627 N N . ALA A 1 79 ? -8.445 -11.412 -7.576 1.00 69.19 79 ALA A N 1
ATOM 628 C CA . ALA A 1 79 ? -9.141 -11.839 -6.357 1.00 69.19 79 ALA A CA 1
ATOM 629 C C . ALA A 1 79 ? -8.461 -13.026 -5.637 1.00 69.19 79 ALA A C 1
ATOM 631 O O . ALA A 1 79 ? -8.620 -13.191 -4.436 1.00 69.19 79 ALA A O 1
ATOM 632 N N . SER A 1 80 ? -7.691 -13.846 -6.359 1.00 71.50 80 SER A N 1
ATOM 633 C CA . SER A 1 80 ? -6.925 -14.973 -5.811 1.00 71.50 80 SER A CA 1
ATOM 634 C C . SER A 1 80 ? -5.573 -14.588 -5.202 1.00 71.50 80 SER A C 1
ATOM 636 O O . SER A 1 80 ? -4.971 -15.405 -4.517 1.00 71.50 80 SER A O 1
ATOM 638 N N . THR A 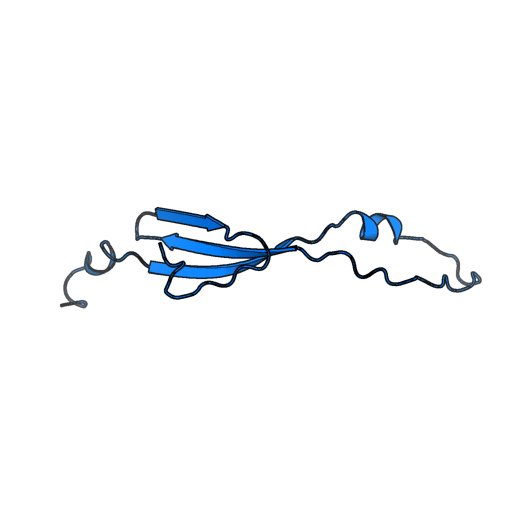1 81 ? -5.066 -13.395 -5.514 1.00 63.38 81 THR A N 1
ATOM 639 C CA . THR A 1 81 ? -3.767 -12.874 -5.056 1.00 63.38 81 THR A CA 1
ATOM 640 C C . THR A 1 81 ? -3.914 -11.828 -3.955 1.00 63.38 81 THR A C 1
ATOM 642 O O . THR A 1 81 ? -2.915 -11.266 -3.523 1.00 63.38 81 THR A O 1
ATOM 645 N N . HIS A 1 82 ? -5.144 -11.556 -3.519 1.00 60.62 82 HIS A N 1
ATOM 646 C CA . HIS A 1 82 ? -5.417 -10.662 -2.407 1.00 60.62 82 HIS A CA 1
ATOM 647 C C . HIS A 1 82 ? -5.063 -11.372 -1.092 1.00 60.62 82 HIS A C 1
ATOM 649 O O . HIS A 1 82 ? -5.616 -12.437 -0.806 1.00 60.62 82 HIS A O 1
ATOM 655 N N . VAL A 1 83 ? -4.115 -10.800 -0.346 1.00 59.50 83 VAL A N 1
ATOM 656 C CA . VAL A 1 83 ? -3.733 -11.220 1.014 1.00 59.50 83 VAL A CA 1
ATOM 657 C C . VAL A 1 83 ? -4.736 -10.681 2.029 1.00 59.50 83 VAL A C 1
ATOM 659 O O . VAL A 1 83 ? -5.304 -9.590 1.770 1.00 59.50 83 VAL A O 1
#

Organism: Araneus ventricosus (NCBI:txid182803)